Protein AF-A0A975EY21-F1 (afdb_monomer_lite)

pLDDT: mean 74.69, std 8.4, range [47.91, 85.44]

Structure (mmCIF, N/CA/C/O backbone):
data_AF-A0A975EY21-F1
#
_entry.id   AF-A0A975EY21-F1
#
loop_
_atom_site.group_PDB
_atom_site.id
_atom_site.type_symbol
_atom_site.label_atom_id
_atom_site.label_alt_id
_atom_site.label_comp_id
_atom_site.label_asym_id
_atom_site.label_entity_id
_atom_site.label_seq_id
_atom_site.pdbx_PDB_ins_code
_atom_site.Cartn_x
_atom_site.Cartn_y
_atom_site.Cartn_z
_atom_site.occupancy
_atom_site.B_iso_or_equiv
_atom_site.auth_seq_id
_atom_site.auth_comp_id
_atom_site.auth_asym_id
_atom_site.auth_atom_id
_atom_site.pdbx_PDB_model_num
ATOM 1 N N . MET A 1 1 ? 17.674 8.030 -34.889 1.00 55.22 1 MET A N 1
ATOM 2 C CA . MET A 1 1 ? 17.797 7.545 -33.493 1.00 55.22 1 MET A CA 1
ATOM 3 C C . MET A 1 1 ? 18.215 6.083 -33.528 1.00 55.22 1 MET A C 1
ATOM 5 O O . MET A 1 1 ? 17.621 5.335 -34.291 1.00 55.22 1 MET A O 1
ATOM 9 N N . ASN A 1 2 ? 19.239 5.682 -32.766 1.00 64.00 2 ASN A N 1
ATOM 10 C CA . ASN A 1 2 ? 19.702 4.288 -32.735 1.00 64.00 2 ASN A CA 1
ATOM 11 C C . ASN A 1 2 ? 18.604 3.377 -32.171 1.00 64.00 2 ASN A C 1
ATOM 13 O O . ASN A 1 2 ? 18.111 3.631 -31.072 1.00 64.00 2 ASN A O 1
ATOM 17 N N . ALA A 1 3 ? 18.257 2.302 -32.886 1.00 64.50 3 ALA A N 1
ATOM 18 C CA . ALA A 1 3 ? 17.240 1.329 -32.464 1.00 64.50 3 ALA A CA 1
ATOM 19 C C . ALA A 1 3 ? 17.493 0.778 -31.043 1.00 64.50 3 ALA A C 1
ATOM 21 O O . ALA A 1 3 ? 16.554 0.550 -30.284 1.00 64.50 3 ALA A O 1
ATOM 22 N N . TYR A 1 4 ? 18.765 0.683 -30.647 1.00 66.94 4 TYR A N 1
ATOM 23 C CA . TYR A 1 4 ? 19.220 0.267 -29.316 1.00 66.94 4 TYR A CA 1
ATOM 24 C C . TYR A 1 4 ? 18.824 1.204 -28.164 1.00 66.94 4 TYR A C 1
ATOM 26 O O . TYR A 1 4 ? 18.831 0.781 -27.014 1.00 66.94 4 TYR A O 1
ATOM 34 N N . VAL A 1 5 ? 18.486 2.464 -28.444 1.00 66.94 5 VAL A N 1
ATOM 35 C CA . VAL A 1 5 ? 18.010 3.431 -27.435 1.00 66.94 5 VAL A CA 1
ATOM 36 C C . VAL A 1 5 ? 16.482 3.480 -27.415 1.00 66.94 5 VAL A C 1
ATOM 38 O O . VAL A 1 5 ? 15.872 3.603 -26.357 1.00 66.94 5 VAL A O 1
ATOM 41 N N . VAL A 1 6 ? 15.853 3.331 -28.583 1.00 71.56 6 VAL A N 1
ATOM 42 C CA . VAL A 1 6 ? 14.393 3.417 -28.726 1.00 71.56 6 VAL A CA 1
ATOM 43 C C . VAL A 1 6 ? 13.701 2.185 -28.147 1.00 71.56 6 VAL A C 1
ATOM 45 O O . VAL A 1 6 ? 12.693 2.317 -27.459 1.00 71.56 6 VAL A O 1
ATOM 48 N N . LEU A 1 7 ? 14.251 0.990 -28.374 1.00 75.88 7 LEU A N 1
ATOM 49 C CA . LEU A 1 7 ? 13.615 -0.264 -27.971 1.00 75.88 7 LEU A CA 1
ATOM 50 C C . LEU A 1 7 ? 13.471 -0.418 -26.438 1.00 75.88 7 LEU A C 1
ATOM 52 O O . LEU A 1 7 ? 12.359 -0.699 -25.988 1.00 75.88 7 LEU A O 1
ATOM 56 N N . PRO A 1 8 ? 14.505 -0.157 -25.607 1.00 74.38 8 PRO A N 1
ATOM 57 C CA . PRO A 1 8 ? 14.365 -0.194 -24.148 1.00 74.38 8 PRO A CA 1
ATOM 58 C C . PRO A 1 8 ? 13.407 0.872 -23.617 1.00 74.38 8 PRO A C 1
ATOM 60 O O . PRO A 1 8 ? 12.633 0.594 -22.706 1.00 74.38 8 PRO A O 1
ATOM 63 N N . ALA A 1 9 ? 13.415 2.072 -24.204 1.00 71.06 9 ALA A N 1
ATOM 64 C CA . ALA A 1 9 ? 12.536 3.156 -23.782 1.00 71.06 9 ALA A CA 1
ATOM 65 C C . ALA A 1 9 ? 11.058 2.827 -24.048 1.00 71.06 9 ALA A C 1
ATOM 67 O O . ALA A 1 9 ? 10.222 3.002 -23.165 1.00 71.06 9 ALA A O 1
ATOM 68 N N . VAL A 1 10 ? 10.731 2.281 -25.227 1.00 79.06 10 VAL A N 1
ATOM 69 C CA . VAL A 1 10 ? 9.363 1.846 -25.564 1.00 79.06 10 VAL A CA 1
ATOM 70 C C . VAL A 1 10 ? 8.891 0.733 -24.626 1.00 79.06 10 VAL A C 1
ATOM 72 O O . VAL A 1 10 ? 7.771 0.796 -24.119 1.00 79.06 10 VAL A O 1
ATOM 75 N N . LEU A 1 11 ? 9.752 -0.248 -24.331 1.00 80.69 11 LEU A N 1
ATOM 76 C CA . LEU A 1 11 ? 9.456 -1.293 -23.345 1.00 80.69 11 LEU A CA 1
ATOM 77 C C . LEU A 1 11 ? 9.271 -0.716 -21.933 1.00 80.69 11 LEU A C 1
ATOM 79 O O . LEU A 1 11 ? 8.363 -1.133 -21.217 1.00 80.69 11 LEU A O 1
ATOM 83 N N . GLY A 1 12 ? 10.076 0.280 -21.556 1.00 77.00 12 GLY A N 1
ATOM 84 C CA . GLY A 1 12 ? 9.953 1.026 -20.305 1.00 77.00 12 GLY A CA 1
ATOM 85 C C . GLY A 1 12 ? 8.593 1.708 -20.160 1.00 77.00 12 GLY A C 1
ATOM 86 O O . GLY A 1 12 ? 7.897 1.514 -19.163 1.00 77.00 12 GLY A O 1
ATOM 87 N N . PHE A 1 13 ? 8.168 2.447 -21.188 1.00 78.19 13 PHE A N 1
ATOM 88 C CA . PHE A 1 13 ? 6.853 3.090 -21.222 1.00 78.19 13 PHE A CA 1
ATOM 89 C C . PHE A 1 13 ? 5.704 2.078 -21.193 1.00 78.19 13 PHE A C 1
ATOM 91 O O . PHE A 1 13 ? 4.749 2.265 -20.436 1.00 78.19 13 PHE A O 1
ATOM 98 N N . ALA A 1 14 ? 5.807 0.986 -21.956 1.00 82.38 14 ALA A N 1
ATOM 99 C CA . ALA A 1 14 ? 4.819 -0.091 -21.934 1.00 82.38 14 ALA A CA 1
ATOM 100 C C . ALA A 1 14 ? 4.716 -0.744 -20.541 1.00 82.38 14 ALA A C 1
ATOM 102 O O . ALA A 1 14 ? 3.612 -1.001 -20.057 1.00 82.38 14 ALA A O 1
ATOM 103 N N . GLY A 1 15 ? 5.850 -0.946 -19.861 1.00 79.56 15 GLY A N 1
ATOM 104 C CA . GLY A 1 15 ? 5.911 -1.438 -18.485 1.00 79.56 15 GLY A CA 1
ATOM 105 C C . GLY A 1 15 ? 5.222 -0.496 -17.497 1.00 79.56 15 GLY A C 1
ATOM 106 O O . GLY A 1 15 ? 4.346 -0.924 -16.744 1.00 79.56 15 GLY A O 1
ATOM 107 N N . CYS A 1 16 ? 5.537 0.800 -17.550 1.00 77.50 16 CYS A N 1
ATOM 108 C CA . CYS A 1 16 ? 4.880 1.815 -16.723 1.00 77.50 16 CYS A CA 1
ATOM 109 C C . CYS A 1 16 ? 3.363 1.858 -16.955 1.00 77.50 16 CYS A C 1
ATOM 111 O O . CYS A 1 16 ? 2.600 1.923 -15.991 1.00 77.50 16 CYS A O 1
ATOM 113 N N . PHE A 1 17 ? 2.912 1.768 -18.211 1.00 81.56 17 PHE A N 1
ATOM 114 C CA . PHE A 1 17 ? 1.487 1.736 -18.547 1.00 81.56 17 PHE A CA 1
ATOM 115 C C . PHE A 1 17 ? 0.795 0.482 -17.994 1.00 81.56 17 PHE A C 1
ATOM 117 O O . PHE A 1 17 ? -0.261 0.576 -17.365 1.00 81.56 17 PHE A O 1
ATOM 124 N N . SER A 1 18 ? 1.422 -0.688 -18.149 1.00 83.06 18 SER A N 1
ATOM 125 C CA . SER A 1 18 ? 0.924 -1.955 -17.603 1.00 83.06 18 SER A CA 1
ATOM 126 C C . SER A 1 18 ? 0.758 -1.901 -16.083 1.00 83.06 18 SER A C 1
ATOM 128 O O . SER A 1 18 ? -0.276 -2.320 -15.555 1.00 83.06 18 SER A O 1
ATOM 130 N N . VAL A 1 19 ? 1.723 -1.319 -15.366 1.00 81.75 19 VAL A N 1
ATOM 131 C CA . VAL A 1 19 ? 1.643 -1.102 -13.913 1.00 81.75 19 VAL A CA 1
ATOM 132 C C . VAL A 1 19 ? 0.490 -0.159 -13.568 1.00 81.75 19 VAL A C 1
ATOM 134 O O . VAL A 1 19 ? -0.315 -0.462 -12.683 1.00 81.75 19 VAL A O 1
ATOM 137 N N . MET A 1 20 ? 0.350 0.944 -14.306 1.00 78.44 20 MET A N 1
ATOM 138 C CA . MET A 1 20 ? -0.707 1.930 -14.081 1.00 78.44 20 MET A CA 1
ATOM 139 C C . MET A 1 20 ? -2.116 1.339 -14.216 1.00 78.44 20 MET A C 1
ATOM 141 O O . MET A 1 20 ? -3.022 1.772 -13.508 1.00 78.44 20 MET A O 1
ATOM 145 N N . VAL A 1 21 ? -2.298 0.339 -15.084 1.00 80.12 21 VAL A N 1
ATOM 146 C CA . VAL A 1 21 ? -3.569 -0.381 -15.274 1.00 80.12 21 VAL A CA 1
ATOM 147 C C . VAL A 1 21 ? -3.716 -1.553 -14.295 1.00 80.12 21 VAL A C 1
ATOM 149 O O . VAL A 1 21 ? -4.794 -1.783 -13.743 1.00 80.12 21 VAL A O 1
ATOM 152 N N . SER A 1 22 ? -2.641 -2.289 -14.019 1.00 82.19 22 SER A N 1
ATOM 153 C CA . SER A 1 22 ? -2.682 -3.499 -13.189 1.00 82.19 22 SER A CA 1
ATOM 154 C C . SER A 1 22 ? -2.963 -3.202 -11.718 1.00 82.19 22 SER A C 1
ATOM 156 O O . SER A 1 22 ? -3.751 -3.909 -11.083 1.00 82.19 22 SER A O 1
ATOM 158 N N . VAL A 1 23 ? -2.352 -2.154 -11.157 1.00 77.62 23 VAL A N 1
ATOM 159 C CA . VAL A 1 23 ? -2.532 -1.798 -9.742 1.00 77.62 23 VAL A CA 1
ATOM 160 C C . VAL A 1 23 ? -3.985 -1.402 -9.409 1.00 77.62 23 VAL A C 1
ATOM 162 O O . VAL A 1 23 ? -4.524 -1.997 -8.474 1.00 77.62 23 VAL A O 1
ATOM 165 N N . PRO A 1 24 ? -4.695 -0.519 -10.153 1.00 72.25 24 PRO A N 1
ATOM 166 C CA . PRO A 1 24 ? -6.099 -0.209 -9.859 1.00 72.25 24 PRO A CA 1
ATOM 167 C C . PRO A 1 24 ? -7.005 -1.429 -9.937 1.00 72.25 24 PRO A C 1
ATOM 169 O O . PRO A 1 24 ? -7.927 -1.551 -9.133 1.00 72.25 24 PRO A O 1
ATOM 172 N N . LEU A 1 25 ? -6.769 -2.320 -10.903 1.00 77.44 25 LEU A N 1
ATOM 173 C CA . LEU A 1 25 ? -7.569 -3.531 -11.065 1.00 77.44 25 LEU A CA 1
ATOM 174 C C . LEU A 1 25 ? -7.396 -4.469 -9.870 1.00 77.44 25 LEU A C 1
ATOM 176 O O . LEU A 1 25 ? -8.385 -4.965 -9.331 1.00 77.44 25 LEU A O 1
ATOM 180 N N . ARG A 1 26 ? -6.154 -4.667 -9.409 1.00 74.44 26 ARG A N 1
ATOM 181 C CA . ARG A 1 26 ? -5.867 -5.450 -8.200 1.00 74.44 26 ARG A CA 1
ATOM 182 C C . ARG A 1 26 ? -6.499 -4.798 -6.971 1.00 74.44 26 ARG A C 1
ATOM 184 O O . ARG A 1 26 ? -7.226 -5.465 -6.245 1.00 74.44 26 ARG A O 1
ATOM 191 N N . SER A 1 27 ? -6.311 -3.492 -6.782 1.00 70.38 27 SER A N 1
ATOM 192 C CA . SER A 1 27 ? -6.887 -2.744 -5.657 1.00 70.38 27 SER A CA 1
ATOM 193 C C . SER A 1 27 ? -8.416 -2.774 -5.636 1.00 70.38 27 SER A C 1
ATOM 195 O O . SER A 1 27 ? -8.992 -2.991 -4.576 1.00 70.38 27 SER A O 1
ATOM 197 N N . LYS A 1 28 ? -9.091 -2.641 -6.787 1.00 72.44 28 LYS A N 1
ATOM 198 C CA . LYS A 1 28 ? -10.557 -2.757 -6.871 1.00 72.44 28 LYS A CA 1
ATOM 199 C C . LYS A 1 28 ? -11.053 -4.121 -6.396 1.00 72.44 28 LYS A C 1
ATOM 201 O O . LYS A 1 28 ? -12.033 -4.164 -5.663 1.00 72.44 28 LYS A O 1
ATOM 206 N N . LYS A 1 29 ? -10.376 -5.217 -6.762 1.00 77.38 29 LYS A N 1
ATOM 207 C CA . LYS A 1 29 ? -10.748 -6.563 -6.290 1.00 77.38 29 LYS A CA 1
ATOM 208 C C . LYS A 1 29 ? -10.702 -6.663 -4.763 1.00 77.38 29 LYS A C 1
ATOM 210 O O . LYS A 1 29 ? -11.604 -7.252 -4.180 1.00 77.38 29 LYS A O 1
ATOM 215 N N . TYR A 1 30 ? -9.697 -6.064 -4.122 1.00 73.25 30 TYR A N 1
ATOM 216 C CA . TYR A 1 30 ? -9.609 -6.039 -2.658 1.00 73.25 30 TYR A CA 1
ATOM 217 C C . TYR A 1 30 ? -10.708 -5.185 -2.022 1.00 73.25 30 TYR A C 1
ATOM 219 O O . TYR A 1 30 ? -11.325 -5.617 -1.059 1.00 73.25 30 TYR A O 1
ATOM 227 N N . VAL A 1 31 ? -11.012 -4.016 -2.592 1.00 71.50 31 VAL A N 1
ATOM 228 C CA . VAL A 1 31 ?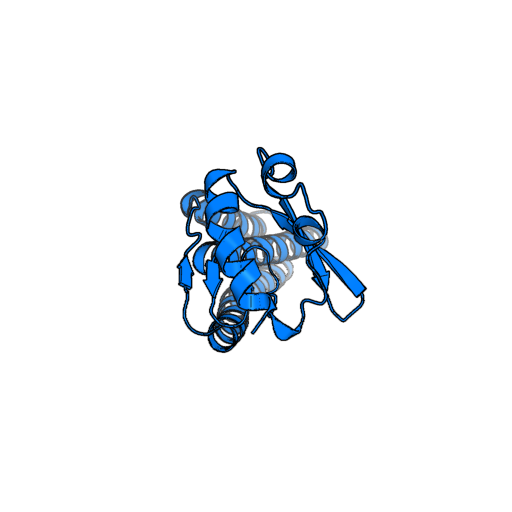 -12.070 -3.129 -2.076 1.00 71.50 31 VAL A CA 1
ATOM 229 C C . VAL A 1 31 ? -13.454 -3.768 -2.199 1.00 71.50 31 VAL A C 1
ATOM 231 O O . VAL A 1 31 ? -14.266 -3.634 -1.294 1.00 71.50 31 VAL A O 1
ATOM 234 N N . VAL A 1 32 ? -13.721 -4.502 -3.285 1.00 76.69 32 VAL A N 1
ATOM 235 C CA . VAL A 1 32 ? -14.983 -5.244 -3.446 1.00 76.69 32 VAL A CA 1
ATOM 236 C C . VAL A 1 32 ? -15.120 -6.338 -2.384 1.00 76.69 32 VAL A C 1
ATOM 238 O O . VAL A 1 32 ? -16.207 -6.517 -1.848 1.00 76.69 32 VAL A O 1
ATOM 241 N N . LYS A 1 33 ? -14.027 -7.033 -2.038 1.00 75.62 33 LYS A N 1
ATOM 242 C CA . LYS A 1 33 ? -14.025 -8.017 -0.942 1.00 75.62 33 LYS A CA 1
ATOM 243 C C . LYS A 1 33 ? -14.204 -7.370 0.437 1.00 75.62 33 LYS A C 1
ATOM 245 O O . LYS A 1 33 ? -14.830 -7.962 1.309 1.00 75.62 33 LYS A O 1
ATOM 250 N N . ALA A 1 34 ? -13.678 -6.161 0.621 1.00 74.31 34 ALA A N 1
ATOM 251 C CA . ALA A 1 34 ? -13.704 -5.453 1.896 1.00 74.31 34 ALA A CA 1
ATOM 252 C C . ALA A 1 34 ? -15.115 -5.017 2.341 1.00 74.31 34 ALA A C 1
ATOM 254 O O . ALA A 1 34 ? -15.348 -4.874 3.538 1.00 74.31 34 ALA A O 1
ATOM 255 N N . GLY A 1 35 ? -16.058 -4.835 1.411 1.00 80.06 35 GLY A N 1
ATOM 256 C CA . GLY A 1 35 ? -17.417 -4.377 1.725 1.00 80.06 35 GLY A CA 1
ATOM 257 C C . GLY A 1 35 ? -17.522 -2.851 1.815 1.00 80.06 35 GLY A C 1
ATOM 258 O O . GLY A 1 35 ? -16.751 -2.127 1.171 1.00 80.06 35 GLY A O 1
ATOM 259 N N . LYS A 1 36 ? -18.496 -2.324 2.571 1.00 80.94 36 LYS A N 1
ATOM 260 C CA . LYS A 1 36 ? -18.639 -0.866 2.727 1.00 80.94 36 LYS A CA 1
ATOM 261 C C . LYS A 1 36 ? -17.549 -0.309 3.641 1.00 80.94 36 LYS A C 1
ATOM 263 O O . LYS A 1 36 ? -17.100 -0.952 4.585 1.00 80.94 36 LYS A O 1
ATOM 268 N N . CYS A 1 37 ? -17.110 0.910 3.340 1.00 81.56 37 CYS A N 1
ATOM 269 C CA . CYS A 1 37 ? -16.153 1.622 4.181 1.00 81.56 37 CYS A CA 1
ATOM 270 C C . CYS A 1 37 ? -16.894 2.210 5.384 1.00 81.56 37 CYS A C 1
ATOM 272 O O . CYS A 1 37 ? -17.765 3.061 5.207 1.00 81.56 37 CYS A O 1
ATOM 274 N N . VAL A 1 38 ? -16.540 1.744 6.580 1.00 82.50 38 VAL A N 1
ATOM 275 C CA . VAL A 1 38 ? -17.131 2.184 7.851 1.00 82.50 38 VAL A CA 1
ATOM 276 C C . VAL A 1 38 ? -16.414 3.432 8.357 1.00 82.50 38 VAL A C 1
ATOM 278 O O . VAL A 1 38 ? -17.052 4.378 8.810 1.00 82.50 38 VAL A O 1
ATOM 281 N N . LEU A 1 39 ? -15.085 3.469 8.215 1.00 80.38 39 L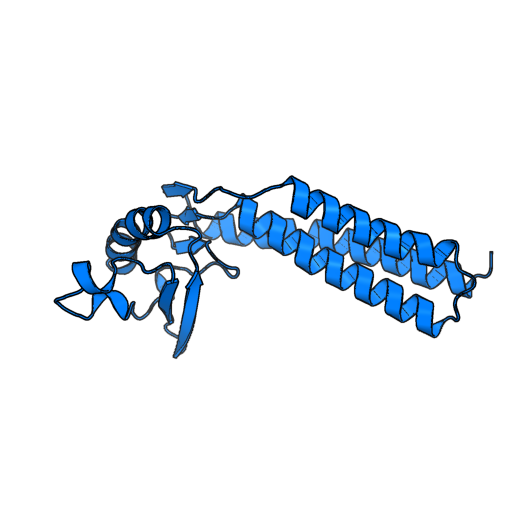EU A N 1
ATOM 282 C CA . LEU A 1 39 ? -14.270 4.609 8.620 1.00 80.38 39 LEU A CA 1
ATOM 283 C C . LEU A 1 39 ? -13.193 4.910 7.567 1.00 80.38 39 LEU A C 1
ATOM 285 O O . LEU A 1 39 ? -12.196 4.187 7.487 1.00 80.38 39 LEU A O 1
ATOM 289 N N . PRO A 1 40 ? -13.346 5.972 6.756 1.00 79.38 40 PRO A N 1
ATOM 290 C CA . PRO A 1 40 ? -12.311 6.380 5.819 1.00 79.38 40 PRO A CA 1
ATOM 291 C C . PRO A 1 40 ? -11.170 7.081 6.563 1.00 79.38 40 PRO A C 1
ATOM 293 O O . PRO A 1 40 ? -11.337 8.164 7.118 1.00 79.38 40 PRO A O 1
ATOM 296 N N . LEU A 1 41 ? -9.972 6.509 6.493 1.00 75.12 41 LEU A N 1
ATOM 297 C CA . LEU A 1 41 ? -8.740 7.038 7.091 1.00 75.12 41 LEU A CA 1
ATOM 298 C C . LEU A 1 41 ? -7.995 7.923 6.079 1.00 75.12 41 LEU A C 1
ATOM 300 O O . LEU A 1 41 ? -6.775 7.887 5.935 1.00 75.12 41 LEU A O 1
ATOM 304 N N . ARG A 1 42 ? -8.758 8.690 5.290 1.00 63.75 42 ARG A N 1
ATOM 305 C CA . ARG A 1 42 ? -8.230 9.470 4.169 1.00 63.75 42 ARG A CA 1
ATOM 306 C C . ARG A 1 42 ? -7.473 10.688 4.673 1.00 63.75 42 ARG A C 1
ATOM 308 O O . ARG A 1 42 ? -8.052 11.760 4.832 1.00 63.75 42 ARG A O 1
ATOM 315 N N . ARG A 1 43 ? -6.158 10.563 4.790 1.00 61.00 43 ARG A N 1
ATOM 316 C CA . ARG A 1 43 ? -5.251 11.708 4.734 1.00 61.00 43 ARG A CA 1
ATOM 317 C C . ARG A 1 43 ? -4.021 11.362 3.916 1.00 61.00 43 ARG A C 1
ATOM 319 O O . ARG A 1 43 ? -3.534 10.239 3.898 1.00 61.00 43 ARG A O 1
ATOM 326 N N . GLY A 1 44 ? -3.592 12.331 3.120 1.00 55.91 44 GLY A N 1
ATOM 327 C CA . GLY A 1 44 ? -2.439 12.160 2.261 1.00 55.91 44 GLY A CA 1
ATOM 328 C C . GLY A 1 44 ? -2.300 13.289 1.259 1.00 55.91 44 GLY A C 1
ATOM 329 O O . GLY A 1 44 ? -3.223 13.601 0.508 1.00 55.91 44 GLY A O 1
ATOM 330 N N . ASN A 1 45 ? -1.096 13.848 1.202 1.00 58.69 45 ASN A N 1
ATOM 331 C CA . ASN A 1 45 ? -0.691 14.792 0.171 1.00 58.69 45 ASN A CA 1
ATOM 332 C C . ASN A 1 45 ? -0.655 14.069 -1.181 1.00 58.69 45 ASN A C 1
ATOM 334 O O . ASN A 1 45 ? 0.368 13.503 -1.573 1.00 58.69 45 ASN A O 1
ATOM 338 N N . ALA A 1 46 ? -1.776 14.090 -1.908 1.00 63.00 46 ALA A N 1
ATOM 339 C CA . ALA A 1 46 ? -1.858 13.596 -3.283 1.00 63.00 46 ALA A CA 1
ATOM 340 C C . ALA A 1 46 ? -0.813 14.271 -4.190 1.00 63.00 46 ALA A C 1
ATOM 342 O O . ALA A 1 46 ? -0.369 13.682 -5.170 1.00 63.00 46 ALA A O 1
ATOM 343 N N . LEU A 1 47 ? -0.377 15.480 -3.823 1.00 67.00 47 LEU A N 1
ATOM 344 C CA . LEU A 1 47 ? 0.697 16.219 -4.479 1.00 67.00 47 LEU A CA 1
ATOM 345 C C . LEU A 1 47 ? 2.031 15.463 -4.458 1.00 67.00 47 LEU A C 1
ATOM 347 O O . LEU A 1 47 ? 2.626 15.292 -5.513 1.00 67.00 47 LEU A O 1
ATOM 351 N N . ALA A 1 48 ? 2.465 14.926 -3.313 1.00 67.50 48 ALA A N 1
ATOM 352 C CA . ALA A 1 48 ? 3.741 14.205 -3.219 1.00 67.50 48 ALA A CA 1
ATOM 353 C C . ALA A 1 48 ? 3.763 12.943 -4.101 1.00 67.50 48 ALA A C 1
ATOM 355 O O . ALA A 1 48 ? 4.772 12.597 -4.715 1.00 67.50 48 ALA A O 1
ATOM 356 N N . ALA A 1 49 ? 2.615 12.275 -4.209 1.00 66.56 49 ALA A N 1
ATOM 357 C CA . ALA A 1 49 ? 2.463 11.100 -5.052 1.00 66.56 49 ALA A CA 1
ATOM 358 C C . ALA A 1 49 ? 2.367 11.448 -6.555 1.00 66.56 49 ALA A C 1
ATOM 360 O O . ALA A 1 49 ? 2.867 10.715 -7.401 1.00 66.56 49 ALA A O 1
ATOM 361 N N . LYS A 1 50 ? 1.783 12.603 -6.900 1.00 72.62 50 LYS A N 1
ATOM 362 C CA . LYS A 1 50 ? 1.822 13.142 -8.269 1.00 72.62 50 LYS A CA 1
ATOM 363 C C . LYS A 1 50 ? 3.235 13.580 -8.674 1.00 72.62 50 LYS A C 1
ATOM 365 O O . LYS A 1 50 ? 3.641 13.305 -9.798 1.00 72.62 50 LYS A O 1
ATOM 370 N N . LEU A 1 51 ? 3.988 14.215 -7.770 1.00 76.50 51 LEU A N 1
ATOM 371 C CA . LEU A 1 51 ? 5.375 14.628 -8.017 1.00 76.50 51 LEU A CA 1
ATOM 372 C C . LEU A 1 51 ? 6.302 13.428 -8.235 1.00 76.50 51 LEU A C 1
ATOM 374 O O . LEU A 1 51 ? 7.079 13.439 -9.182 1.00 76.50 51 LEU A O 1
ATOM 378 N N . SER A 1 52 ? 6.192 12.384 -7.410 1.00 73.81 52 SER A N 1
ATOM 379 C CA . SER A 1 52 ? 6.976 11.149 -7.589 1.00 73.81 52 SER A CA 1
ATOM 380 C C . SER A 1 52 ? 6.644 10.425 -8.896 1.00 73.81 52 SER A C 1
ATOM 382 O O . SER A 1 52 ? 7.533 9.908 -9.562 1.00 73.81 52 SER A O 1
ATOM 384 N N . PHE A 1 53 ? 5.382 10.444 -9.330 1.00 74.06 53 PHE A N 1
ATOM 385 C CA . PHE A 1 53 ? 5.029 9.911 -10.644 1.00 74.06 53 PHE A CA 1
ATOM 386 C C . PHE A 1 53 ? 5.668 10.727 -11.780 1.00 74.06 53 PHE A C 1
ATOM 388 O O . PHE A 1 53 ? 6.217 10.158 -12.723 1.00 74.06 53 PHE A O 1
ATOM 395 N N . LEU A 1 54 ? 5.648 12.060 -11.670 1.00 80.44 54 LEU A N 1
ATOM 396 C CA . LEU A 1 54 ? 6.262 12.952 -12.654 1.00 80.44 54 LEU A CA 1
ATOM 397 C C . LEU A 1 54 ? 7.781 12.737 -12.752 1.00 80.44 54 LEU A C 1
ATOM 399 O O . LEU A 1 54 ? 8.314 12.696 -13.860 1.00 80.44 54 LEU A O 1
ATOM 403 N N . THR A 1 55 ? 8.474 12.540 -11.625 1.00 77.44 55 THR A N 1
ATOM 404 C CA . THR A 1 55 ? 9.917 12.254 -11.629 1.00 77.44 55 THR A CA 1
ATOM 405 C C . THR A 1 55 ? 10.235 10.898 -12.259 1.00 77.44 55 THR A C 1
ATOM 407 O O . THR A 1 55 ? 11.202 10.808 -13.012 1.00 77.44 55 THR A O 1
ATOM 410 N N . CYS A 1 56 ? 9.411 9.864 -12.043 1.00 75.62 56 CYS A N 1
ATOM 411 C CA . CYS A 1 56 ? 9.571 8.571 -12.719 1.00 75.62 56 CYS A CA 1
ATOM 412 C C . CYS A 1 56 ? 9.434 8.689 -14.248 1.00 75.62 56 CYS A C 1
ATOM 414 O O . CYS A 1 56 ? 10.237 8.116 -14.981 1.00 75.62 56 CYS A O 1
ATOM 416 N N . VAL A 1 57 ? 8.458 9.459 -14.743 1.00 74.06 57 VAL A N 1
ATOM 417 C CA . VAL A 1 57 ? 8.265 9.682 -16.190 1.00 74.06 57 VAL A CA 1
ATOM 418 C C . VAL A 1 57 ? 9.403 10.516 -16.789 1.00 74.06 57 VAL A C 1
ATOM 420 O O . VAL A 1 57 ? 9.884 10.215 -17.885 1.00 74.06 57 VAL A O 1
ATOM 423 N N . LEU A 1 58 ? 9.879 11.532 -16.065 1.00 79.50 58 LEU A N 1
ATOM 424 C CA . LEU A 1 58 ? 11.045 12.326 -16.463 1.00 79.50 58 LEU A CA 1
ATOM 425 C C . LEU A 1 58 ? 12.318 11.477 -16.557 1.00 79.50 58 LEU A C 1
ATOM 427 O O . LEU A 1 58 ? 13.061 11.631 -17.521 1.00 79.50 58 LEU A O 1
ATOM 431 N N . LEU A 1 59 ? 12.548 10.552 -15.619 1.00 76.69 59 LEU A N 1
ATOM 432 C CA . LEU A 1 59 ? 13.693 9.632 -15.641 1.00 76.69 59 LEU A CA 1
ATOM 433 C C . LEU A 1 59 ? 13.721 8.761 -16.904 1.00 76.69 59 LEU A C 1
ATOM 435 O O . LEU A 1 59 ? 14.756 8.670 -17.559 1.00 76.69 59 LEU A O 1
ATOM 439 N N . VAL A 1 60 ? 12.578 8.185 -17.288 1.00 73.19 60 VAL A N 1
ATOM 440 C CA . VAL A 1 60 ? 12.459 7.397 -18.531 1.00 73.19 60 VAL A CA 1
ATOM 441 C C . VAL A 1 60 ? 12.631 8.289 -19.768 1.00 73.19 60 VAL A C 1
ATOM 443 O O . VAL A 1 60 ? 13.211 7.872 -20.769 1.00 73.19 60 VAL A O 1
ATOM 446 N N . SER A 1 61 ? 12.183 9.544 -19.697 1.00 71.88 61 SER A N 1
ATOM 447 C CA . SER A 1 61 ? 12.331 10.511 -20.794 1.00 71.88 61 SER A CA 1
ATOM 448 C C . SER A 1 61 ? 13.783 10.982 -20.963 1.00 71.88 61 SER A C 1
ATOM 450 O O . SER A 1 61 ? 14.247 11.172 -22.084 1.00 71.88 61 SER A O 1
ATOM 452 N N . LEU A 1 62 ? 14.540 11.107 -19.870 1.00 72.81 62 LEU A N 1
ATOM 453 C CA . LEU A 1 62 ? 15.978 11.397 -19.881 1.00 72.81 62 LEU A CA 1
ATOM 454 C C . LEU A 1 62 ? 16.787 10.287 -20.569 1.00 72.81 62 LEU A C 1
ATOM 456 O O . LEU A 1 62 ? 17.770 10.592 -21.245 1.00 72.81 62 LEU A O 1
ATOM 460 N N . SER A 1 63 ? 16.345 9.027 -20.493 1.00 69.62 63 SER A N 1
ATOM 461 C CA . SER A 1 63 ? 16.959 7.915 -21.237 1.00 69.62 63 SER A CA 1
ATOM 462 C C . SER A 1 63 ? 16.862 8.064 -22.760 1.00 69.62 63 SER A C 1
ATOM 464 O O . SER A 1 63 ? 17.697 7.515 -23.474 1.00 69.62 63 SER A O 1
ATOM 466 N N . LEU A 1 64 ? 15.881 8.818 -23.276 1.00 65.19 64 LEU A N 1
ATOM 467 C CA . LEU A 1 64 ? 15.751 9.103 -24.713 1.00 65.19 64 LEU A CA 1
ATOM 468 C C . LEU A 1 64 ? 16.704 10.211 -25.191 1.00 65.19 64 LEU A C 1
ATOM 470 O O . LEU A 1 64 ? 17.093 10.222 -26.358 1.00 65.19 64 LEU A O 1
ATOM 474 N N . LEU A 1 65 ? 17.062 11.143 -24.302 1.00 65.62 65 LEU A N 1
ATOM 475 C CA . LEU A 1 65 ? 17.919 12.299 -24.595 1.00 65.62 65 LEU A CA 1
ATOM 476 C C . LEU A 1 65 ? 19.404 11.995 -24.352 1.00 65.62 65 LEU A C 1
ATOM 478 O O . LEU A 1 65 ? 20.273 12.524 -25.047 1.00 65.62 65 LEU A O 1
ATOM 482 N N . GLY A 1 66 ? 19.706 11.134 -23.379 1.00 60.59 66 GLY A N 1
ATOM 483 C CA . GLY A 1 66 ? 21.067 10.723 -23.061 1.00 60.59 66 GLY A CA 1
ATOM 484 C C . GLY A 1 66 ? 21.621 9.712 -24.067 1.00 60.59 66 GLY A C 1
ATOM 485 O O . GLY A 1 66 ? 21.009 8.678 -24.328 1.00 60.59 66 GLY A O 1
ATOM 486 N N . ARG A 1 67 ? 22.840 9.942 -24.578 1.00 65.38 67 ARG A N 1
ATOM 487 C CA . ARG A 1 67 ? 23.645 8.905 -25.260 1.00 65.38 67 ARG A CA 1
ATOM 488 C C . ARG A 1 67 ? 24.206 7.910 -24.235 1.00 65.38 67 ARG A C 1
ATOM 490 O O . ARG A 1 67 ? 25.414 7.794 -24.061 1.00 65.38 67 ARG A O 1
ATOM 497 N N . LEU A 1 68 ? 23.319 7.246 -23.506 1.00 66.25 68 LEU A N 1
ATOM 498 C CA . LEU A 1 68 ? 23.671 6.254 -22.498 1.00 66.25 68 LEU A CA 1
ATOM 499 C C . LEU A 1 68 ? 23.941 4.902 -23.168 1.00 66.25 68 LEU A C 1
ATOM 501 O O . LEU A 1 68 ? 23.290 4.532 -24.148 1.00 66.25 68 LEU A O 1
ATOM 505 N N . SER A 1 69 ? 24.899 4.151 -22.623 1.00 76.06 69 SER A N 1
ATOM 506 C CA . SER A 1 69 ? 25.154 2.768 -23.032 1.00 76.06 69 SER A CA 1
ATOM 507 C C . SER A 1 69 ? 23.903 1.907 -22.835 1.00 76.06 69 SER A C 1
ATOM 509 O O . SER A 1 69 ? 23.137 2.121 -21.895 1.00 76.06 69 SER A O 1
ATOM 511 N N . PHE A 1 70 ? 23.720 0.891 -23.683 1.00 73.69 70 PHE A N 1
ATOM 512 C CA . PHE A 1 70 ? 22.539 0.014 -23.674 1.00 73.69 70 PHE A CA 1
ATOM 513 C C . PHE A 1 70 ? 22.198 -0.538 -22.278 1.00 73.69 70 PHE A C 1
ATOM 515 O O . PHE A 1 70 ? 21.055 -0.445 -21.838 1.00 73.69 70 PHE A O 1
ATOM 522 N N . LEU A 1 71 ? 23.203 -1.029 -21.543 1.00 77.44 71 LEU A N 1
ATOM 523 C CA . LEU A 1 71 ? 23.025 -1.558 -20.186 1.00 77.44 71 LEU A CA 1
ATOM 524 C C . LEU A 1 71 ? 22.502 -0.505 -19.202 1.00 77.44 71 LEU A C 1
ATOM 526 O O . LEU A 1 71 ? 21.622 -0.796 -18.396 1.00 77.44 71 LEU A O 1
ATOM 530 N N . ILE A 1 72 ? 23.004 0.727 -19.294 1.00 79.31 72 ILE A N 1
ATOM 531 C CA . ILE A 1 72 ? 22.589 1.820 -18.412 1.00 79.31 72 ILE A CA 1
ATOM 532 C C . ILE A 1 72 ? 21.138 2.206 -18.717 1.00 79.31 72 ILE A C 1
ATOM 534 O O . ILE A 1 72 ? 20.347 2.374 -17.794 1.00 79.31 72 ILE A O 1
ATOM 538 N N . ASN A 1 73 ? 20.750 2.247 -19.995 1.00 77.94 73 ASN A N 1
ATOM 539 C CA . ASN A 1 73 ? 19.358 2.484 -20.383 1.00 77.94 73 ASN A CA 1
ATOM 540 C C . ASN A 1 73 ? 18.404 1.415 -19.838 1.00 77.94 73 ASN A C 1
ATOM 542 O O . ASN A 1 73 ? 17.339 1.762 -19.329 1.00 77.94 73 ASN A O 1
ATOM 546 N N . CYS A 1 74 ? 18.789 0.137 -19.873 1.00 77.88 74 CYS A N 1
ATOM 547 C CA . CYS A 1 74 ? 17.987 -0.937 -19.286 1.00 77.88 74 CYS A CA 1
ATOM 548 C C . CYS A 1 74 ? 17.807 -0.763 -17.771 1.00 77.88 74 CYS A C 1
ATOM 550 O O . CYS A 1 74 ? 16.691 -0.899 -17.270 1.00 77.88 74 CYS A O 1
ATOM 552 N N . ILE A 1 75 ? 18.876 -0.412 -17.048 1.00 84.69 75 ILE A N 1
ATOM 553 C CA . ILE A 1 75 ? 18.819 -0.183 -15.596 1.00 84.69 75 ILE A CA 1
ATOM 554 C C . ILE A 1 75 ? 17.911 1.008 -15.270 1.00 84.69 75 ILE A C 1
ATOM 556 O O . ILE A 1 75 ? 17.065 0.902 -14.385 1.00 84.69 75 ILE A O 1
ATOM 560 N N . VAL A 1 76 ? 18.036 2.123 -15.997 1.00 83.31 76 VAL A N 1
ATOM 561 C CA . VAL A 1 76 ? 17.200 3.319 -15.779 1.00 83.31 76 VAL A CA 1
ATOM 562 C C . VAL A 1 76 ? 15.726 3.039 -16.092 1.00 83.31 76 VAL A C 1
ATOM 564 O O . VAL A 1 76 ? 14.843 3.469 -15.351 1.00 83.31 76 VAL A O 1
ATOM 567 N N . CYS A 1 77 ? 15.434 2.262 -17.138 1.00 79.62 77 CYS A N 1
ATOM 568 C CA . CYS A 1 77 ? 14.060 1.853 -17.435 1.00 79.62 77 CYS A CA 1
ATOM 569 C C . CYS A 1 77 ? 13.490 0.949 -16.331 1.00 79.62 77 CYS A C 1
ATOM 571 O O . CYS A 1 77 ? 12.362 1.161 -15.887 1.00 79.62 77 CYS A O 1
ATOM 573 N N . ALA A 1 78 ? 14.266 -0.024 -15.844 1.00 82.75 78 ALA A N 1
ATOM 574 C CA . ALA A 1 78 ? 13.837 -0.923 -14.774 1.00 82.75 78 ALA A CA 1
ATOM 575 C C . ALA A 1 78 ? 13.563 -0.174 -13.459 1.00 82.75 78 ALA A C 1
ATOM 577 O O . ALA A 1 78 ? 12.534 -0.401 -12.821 1.00 82.75 78 ALA A O 1
ATOM 578 N N . THR A 1 79 ? 14.436 0.761 -13.070 1.00 85.44 79 THR A N 1
ATOM 579 C CA . THR A 1 79 ? 14.227 1.584 -11.867 1.00 85.44 79 THR A CA 1
ATOM 580 C C . THR A 1 79 ? 13.030 2.520 -12.017 1.00 85.44 79 THR A C 1
ATOM 582 O O . THR A 1 79 ? 12.263 2.674 -11.066 1.00 85.44 79 THR A O 1
ATOM 585 N N . GLY A 1 80 ? 12.803 3.076 -13.211 1.00 82.56 80 GLY A N 1
ATOM 586 C CA . GLY A 1 80 ? 11.603 3.851 -13.530 1.00 82.56 80 GLY A CA 1
ATOM 587 C C . GLY A 1 80 ? 10.310 3.046 -13.356 1.00 82.56 80 GLY A C 1
ATOM 588 O O . GLY A 1 80 ? 9.370 3.531 -12.723 1.00 82.56 80 GLY A O 1
ATOM 589 N N . ILE A 1 81 ? 10.277 1.799 -13.844 1.00 83.38 81 ILE A N 1
ATOM 590 C CA . ILE A 1 81 ? 9.123 0.895 -13.689 1.00 83.38 81 ILE A CA 1
ATOM 591 C C . ILE A 1 81 ? 8.873 0.575 -12.208 1.00 83.38 81 ILE A C 1
ATOM 593 O O . ILE A 1 81 ? 7.737 0.685 -11.747 1.00 83.38 81 ILE A O 1
ATOM 597 N N . LEU A 1 82 ? 9.917 0.231 -11.446 1.00 84.50 82 LEU A N 1
ATOM 598 C CA . LEU A 1 82 ? 9.792 -0.065 -10.012 1.00 84.50 82 LEU A CA 1
ATOM 599 C C . LEU A 1 82 ? 9.312 1.155 -9.214 1.00 84.50 82 LEU A C 1
ATOM 601 O O . LEU A 1 82 ? 8.419 1.040 -8.373 1.00 84.50 82 LEU A O 1
ATOM 605 N N . GLY A 1 83 ? 9.854 2.340 -9.505 1.00 84.31 83 GLY A N 1
ATOM 606 C CA . GLY A 1 83 ? 9.398 3.590 -8.897 1.00 84.31 83 GLY A CA 1
ATOM 607 C C . GLY A 1 83 ? 7.927 3.877 -9.208 1.00 84.31 83 GLY A C 1
ATOM 608 O O . GLY A 1 83 ? 7.159 4.245 -8.313 1.00 84.31 83 GLY A O 1
ATOM 609 N N . CYS A 1 84 ? 7.511 3.639 -10.454 1.00 82.56 84 CYS A N 1
ATOM 610 C CA . CYS A 1 84 ? 6.120 3.757 -10.883 1.00 82.56 84 CYS A CA 1
ATOM 611 C C . CYS A 1 84 ? 5.204 2.791 -10.112 1.00 82.56 84 CYS A C 1
ATOM 613 O O . CYS A 1 84 ? 4.150 3.205 -9.629 1.00 82.56 84 CYS A O 1
ATOM 615 N N . GLU A 1 85 ? 5.620 1.537 -9.911 1.00 84.38 85 GLU A N 1
ATOM 616 C CA . GLU A 1 85 ? 4.863 0.543 -9.139 1.00 84.38 85 GLU A CA 1
ATOM 617 C C . GLU A 1 85 ? 4.684 0.951 -7.676 1.00 84.38 85 GLU A C 1
ATOM 619 O O . GLU A 1 85 ? 3.559 0.941 -7.166 1.00 84.38 85 GLU A O 1
ATOM 624 N N . ILE A 1 86 ? 5.765 1.360 -7.009 1.00 82.62 86 ILE A N 1
ATOM 625 C CA . ILE A 1 86 ? 5.724 1.807 -5.610 1.00 82.62 86 ILE A CA 1
ATOM 626 C C . ILE A 1 86 ? 4.802 3.024 -5.471 1.00 82.62 86 ILE A C 1
ATOM 628 O O . ILE A 1 86 ? 3.973 3.085 -4.558 1.00 82.62 86 ILE A O 1
ATOM 632 N N . THR A 1 87 ? 4.898 3.973 -6.403 1.00 82.75 87 THR A N 1
ATOM 633 C CA . THR A 1 87 ? 4.108 5.209 -6.391 1.00 82.75 87 THR A CA 1
ATOM 634 C C . THR A 1 87 ? 2.632 4.933 -6.660 1.00 82.75 87 THR A C 1
ATOM 636 O O . THR A 1 87 ? 1.770 5.413 -5.920 1.00 82.75 87 THR A O 1
ATOM 639 N N . ALA A 1 88 ? 2.324 4.109 -7.666 1.00 80.75 88 ALA A N 1
ATOM 640 C CA . ALA A 1 88 ? 0.968 3.664 -7.954 1.00 80.75 88 ALA A CA 1
ATOM 641 C C . ALA A 1 88 ? 0.378 2.956 -6.730 1.00 80.75 88 ALA A C 1
ATOM 643 O O . ALA A 1 88 ? -0.692 3.332 -6.253 1.00 80.75 88 ALA A O 1
ATOM 644 N N . ARG A 1 89 ? 1.102 2.000 -6.143 1.00 78.00 89 ARG A N 1
ATOM 645 C CA . ARG A 1 89 ? 0.663 1.291 -4.937 1.00 78.00 89 ARG A CA 1
ATOM 646 C C . ARG A 1 89 ? 0.417 2.249 -3.769 1.00 78.00 89 ARG A C 1
ATOM 648 O O . ARG A 1 89 ? -0.624 2.142 -3.129 1.00 78.00 89 ARG A O 1
ATOM 655 N N . SER A 1 90 ? 1.300 3.220 -3.536 1.00 77.50 90 SER A N 1
ATOM 656 C CA . SER A 1 90 ? 1.128 4.248 -2.498 1.00 77.50 90 SER A CA 1
ATOM 657 C C . SER A 1 90 ? -0.119 5.114 -2.728 1.00 77.50 90 SER A C 1
ATOM 659 O O . SER A 1 90 ? -0.889 5.351 -1.796 1.00 77.50 90 SER A O 1
ATOM 661 N N . LEU A 1 91 ? -0.386 5.527 -3.974 1.00 77.44 91 LEU A N 1
ATOM 662 C CA . LEU A 1 91 ? -1.604 6.258 -4.346 1.00 77.44 91 LEU A CA 1
ATOM 663 C C . LEU A 1 91 ? -2.870 5.464 -4.024 1.00 77.44 91 LEU A C 1
ATOM 665 O O . LEU A 1 91 ? -3.821 6.013 -3.464 1.00 77.44 91 LEU A O 1
ATOM 669 N N . PHE A 1 92 ? -2.889 4.175 -4.369 1.00 75.44 92 PHE A N 1
ATOM 670 C CA . PHE A 1 92 ? -4.042 3.320 -4.107 1.00 75.44 92 PHE A CA 1
ATOM 671 C C . PHE A 1 92 ? -4.230 3.034 -2.621 1.00 75.44 92 PHE A C 1
ATOM 673 O O . PHE A 1 92 ? -5.366 3.108 -2.154 1.00 75.44 92 PHE A O 1
ATOM 680 N N . ILE A 1 93 ? -3.144 2.788 -1.877 1.00 74.62 93 ILE A N 1
ATOM 681 C CA . ILE A 1 93 ? -3.184 2.665 -0.413 1.00 74.62 93 ILE A CA 1
ATOM 682 C C . ILE A 1 93 ? -3.839 3.904 0.186 1.00 74.62 93 ILE A C 1
ATOM 684 O O . ILE A 1 93 ? -4.846 3.781 0.867 1.00 74.62 93 ILE A O 1
ATOM 688 N N . LYS A 1 94 ? -3.361 5.104 -0.159 1.00 75.12 94 LYS A N 1
ATOM 689 C CA . LYS A 1 94 ? -3.918 6.364 0.357 1.00 75.12 94 LYS A CA 1
ATOM 690 C C . LYS A 1 94 ? -5.381 6.583 -0.028 1.00 75.12 94 LYS A C 1
ATOM 692 O O . LYS A 1 94 ? -6.156 7.107 0.766 1.00 75.12 94 LYS A O 1
ATOM 697 N N . LYS A 1 95 ? -5.783 6.193 -1.241 1.00 74.94 95 LYS A N 1
ATOM 698 C CA . LYS A 1 95 ? -7.161 6.383 -1.726 1.00 74.94 95 LYS A CA 1
ATOM 699 C C . LYS A 1 95 ? -8.178 5.519 -0.976 1.00 74.94 95 LYS A C 1
ATOM 701 O O . LYS A 1 95 ? -9.306 5.971 -0.746 1.00 74.94 95 LYS A O 1
ATOM 706 N N . PHE A 1 96 ? -7.784 4.291 -0.653 1.00 75.25 96 PHE A N 1
ATOM 707 C CA . PHE A 1 96 ? -8.629 3.283 -0.018 1.00 75.25 96 PHE A CA 1
ATOM 708 C C . PHE A 1 96 ? -8.288 3.062 1.461 1.00 75.25 96 PHE A C 1
ATOM 710 O O . PHE A 1 96 ? -8.832 2.147 2.064 1.00 75.25 96 PHE A O 1
ATOM 717 N N . LYS A 1 97 ? -7.415 3.891 2.052 1.00 79.69 97 LYS A N 1
ATOM 718 C CA . LYS A 1 97 ? -7.044 3.793 3.466 1.00 79.69 97 LYS A CA 1
ATOM 719 C C . LYS A 1 97 ? -8.304 3.921 4.325 1.00 79.69 97 LYS A C 1
ATOM 721 O O . LYS A 1 97 ? -9.001 4.936 4.245 1.00 79.69 97 LYS A O 1
ATOM 726 N N . GLY A 1 98 ? -8.620 2.903 5.114 1.00 83.06 98 GLY A N 1
ATOM 727 C CA . GLY A 1 98 ? -9.856 2.863 5.885 1.00 83.06 98 GLY A CA 1
ATOM 728 C C . GLY A 1 98 ? -10.124 1.532 6.574 1.00 83.06 98 GLY A C 1
ATOM 729 O O . GLY A 1 98 ? -9.506 0.509 6.276 1.00 83.06 98 GLY A O 1
ATOM 730 N N . VAL A 1 99 ? -11.086 1.569 7.489 1.00 82.81 99 VAL A N 1
ATOM 731 C CA . VAL A 1 99 ? -11.718 0.390 8.081 1.00 82.81 99 VAL A CA 1
ATOM 732 C C . VAL A 1 99 ? -12.974 0.071 7.279 1.00 82.81 99 VAL A C 1
ATOM 734 O O . VAL A 1 99 ? -13.765 0.966 6.955 1.00 82.81 99 VAL A O 1
ATOM 737 N N . TYR A 1 100 ? -13.139 -1.197 6.934 1.00 85.31 100 TYR A N 1
ATOM 738 C CA . TYR A 1 100 ? -14.245 -1.719 6.147 1.00 85.31 100 TYR A CA 1
ATOM 739 C C . TYR A 1 100 ? -15.006 -2.775 6.949 1.00 85.31 100 TYR A C 1
ATOM 741 O O . TYR A 1 100 ? -14.530 -3.242 7.977 1.00 85.31 100 TYR A O 1
ATOM 749 N N . GLU A 1 101 ? -16.193 -3.153 6.483 1.00 82.12 101 GLU A N 1
ATOM 750 C CA . GLU A 1 101 ? -17.034 -4.145 7.167 1.00 82.12 101 GLU A CA 1
ATOM 751 C C . GLU A 1 101 ? -16.340 -5.504 7.338 1.00 82.12 101 GLU A C 1
ATOM 753 O O . GLU A 1 101 ? -16.442 -6.099 8.405 1.00 82.12 101 GLU A O 1
ATOM 758 N N . ASN A 1 102 ? -15.606 -5.966 6.320 1.00 82.75 102 ASN A N 1
ATOM 759 C CA . ASN A 1 102 ? -15.006 -7.307 6.300 1.00 82.75 102 ASN A CA 1
ATOM 760 C C . ASN A 1 102 ? -13.492 -7.303 6.571 1.00 82.75 102 ASN A C 1
ATOM 762 O O . ASN A 1 102 ? -12.812 -8.318 6.381 1.00 82.75 102 ASN A O 1
ATOM 766 N N . GLY A 1 103 ? -12.923 -6.152 6.935 1.00 83.06 103 GLY A N 1
ATOM 767 C CA . GLY A 1 103 ? -11.500 -6.052 7.221 1.00 83.06 103 GLY A CA 1
ATOM 768 C C . GLY A 1 103 ? -10.949 -4.636 7.204 1.00 83.06 103 GLY A C 1
ATOM 769 O O . GLY A 1 103 ? -11.660 -3.633 7.203 1.00 83.06 103 GLY A O 1
ATOM 770 N N . ILE A 1 104 ? -9.628 -4.552 7.166 1.00 82.12 104 ILE A N 1
ATOM 771 C CA . ILE A 1 104 ? -8.882 -3.318 7.365 1.00 82.12 104 ILE A CA 1
ATOM 772 C C . ILE A 1 104 ? -7.966 -3.087 6.171 1.00 82.12 104 ILE A C 1
ATOM 774 O O . ILE A 1 104 ? -7.256 -3.983 5.707 1.00 82.12 104 ILE A O 1
ATOM 778 N N . PHE A 1 105 ? -7.938 -1.846 5.697 1.00 81.31 105 PHE A N 1
ATOM 779 C CA . PHE A 1 105 ? -7.032 -1.404 4.648 1.00 81.31 105 PHE A CA 1
ATOM 780 C C . PHE A 1 105 ? -6.240 -0.196 5.142 1.00 81.31 105 PHE A C 1
ATOM 782 O O . PHE A 1 105 ? -6.571 0.943 4.841 1.00 81.31 105 PHE A O 1
ATOM 789 N N . ILE A 1 106 ? -5.205 -0.429 5.948 1.00 74.50 106 ILE A N 1
ATOM 790 C CA . ILE A 1 106 ? -4.335 0.647 6.462 1.00 74.50 106 ILE A CA 1
ATOM 791 C C . ILE A 1 106 ? -2.992 0.622 5.739 1.00 74.50 106 ILE A C 1
ATOM 793 O O . ILE A 1 106 ? -2.596 1.613 5.130 1.00 74.50 106 ILE A O 1
ATOM 797 N N . ASN A 1 107 ? -2.352 -0.546 5.721 1.00 69.19 107 ASN A N 1
ATOM 798 C CA . ASN A 1 107 ? -1.164 -0.832 4.930 1.00 69.19 107 ASN A CA 1
ATOM 799 C C . ASN A 1 107 ? -1.496 -1.962 3.956 1.00 69.19 107 ASN A C 1
ATOM 801 O O . ASN A 1 107 ? -2.240 -2.867 4.306 1.00 69.19 107 ASN A O 1
ATOM 805 N N . TYR A 1 108 ? -0.977 -1.918 2.725 1.00 65.19 108 TYR A N 1
ATOM 806 C CA . TYR A 1 108 ? -1.151 -3.044 1.801 1.00 65.19 108 TYR A CA 1
ATOM 807 C C . TYR A 1 108 ? -0.358 -4.252 2.312 1.00 65.19 108 TYR A C 1
ATOM 809 O O . TYR A 1 108 ? 0.840 -4.089 2.565 1.00 65.19 108 TYR A O 1
ATOM 817 N N . PRO A 1 109 ? -0.928 -5.468 2.309 1.00 71.44 109 PRO A N 1
ATOM 818 C CA . PRO A 1 109 ? -2.199 -5.866 1.680 1.00 71.44 109 PRO A CA 1
ATOM 819 C C . PRO A 1 109 ? -3.445 -5.649 2.555 1.00 71.44 109 PRO A C 1
ATOM 821 O O . PRO A 1 109 ? -3.334 -5.449 3.754 1.00 71.44 109 PRO A O 1
ATOM 824 N N . PHE A 1 110 ? -4.635 -5.714 1.940 1.00 79.31 110 PHE A N 1
ATOM 825 C CA . PHE A 1 110 ? -5.906 -5.803 2.675 1.00 79.31 110 PHE A CA 1
ATOM 826 C C . PHE A 1 110 ? -5.864 -6.975 3.660 1.00 79.31 110 PHE A C 1
ATOM 828 O O . PHE A 1 110 ? -5.467 -8.071 3.265 1.00 79.31 110 PHE A O 1
ATOM 835 N N . ILE A 1 111 ? -6.290 -6.738 4.899 1.00 83.25 111 ILE A N 1
ATOM 836 C CA . ILE A 1 111 ? -6.361 -7.754 5.950 1.00 83.25 111 ILE A CA 1
ATOM 837 C C . ILE A 1 111 ? -7.836 -7.997 6.248 1.00 83.25 111 ILE A C 1
ATOM 839 O O . ILE A 1 111 ? -8.517 -7.082 6.708 1.00 83.25 111 ILE A O 1
ATOM 843 N N . SER A 1 112 ? -8.334 -9.199 5.961 1.00 83.44 112 SER A N 1
ATOM 844 C CA . SER A 1 112 ? -9.703 -9.578 6.320 1.00 83.44 112 SER A CA 1
ATOM 845 C C . SER A 1 112 ? -9.797 -9.867 7.815 1.00 83.44 112 SER A C 1
ATOM 847 O O . SER A 1 112 ? -8.824 -10.350 8.387 1.00 83.44 112 SER A O 1
ATOM 849 N N . TYR A 1 113 ? -10.944 -9.594 8.443 1.00 82.62 113 TYR A N 1
ATOM 850 C CA . TYR A 1 113 ? -11.156 -9.966 9.848 1.00 82.62 113 TYR A CA 1
ATOM 851 C C . TYR A 1 113 ? -11.069 -11.481 10.060 1.00 82.62 113 TYR A C 1
ATOM 853 O O . TYR A 1 113 ? -10.432 -11.904 11.017 1.00 82.62 113 TYR A O 1
ATOM 861 N N . ASP A 1 114 ? -11.557 -12.274 9.103 1.00 82.88 114 ASP A N 1
ATOM 862 C CA . ASP A 1 114 ? -11.481 -13.741 9.126 1.00 82.88 114 ASP A CA 1
ATOM 863 C C . ASP A 1 114 ? -10.040 -14.274 9.165 1.00 82.88 114 ASP A C 1
ATOM 865 O O . ASP A 1 114 ? -9.801 -15.389 9.618 1.00 82.88 114 ASP A O 1
ATOM 869 N N . ASP A 1 115 ? -9.070 -13.491 8.683 1.00 83.50 115 ASP A N 1
ATOM 870 C CA . ASP A 1 115 ? -7.652 -13.859 8.681 1.00 83.50 115 ASP A CA 1
ATOM 871 C C . ASP A 1 115 ? -6.935 -13.467 9.983 1.00 83.50 115 ASP A C 1
ATOM 873 O O . ASP A 1 115 ? -5.774 -13.844 10.171 1.00 83.50 115 ASP A O 1
ATOM 877 N N . ILE A 1 116 ? -7.576 -12.696 10.868 1.00 82.81 116 ILE A N 1
ATOM 878 C CA . ILE A 1 116 ? -6.988 -12.224 12.123 1.00 82.81 116 ILE A CA 1
ATOM 879 C C . ILE A 1 116 ? -7.210 -13.276 13.205 1.00 82.81 116 ILE A C 1
ATOM 881 O O . ILE A 1 116 ? -8.335 -13.544 13.607 1.00 82.81 116 ILE A O 1
ATOM 885 N N . TYR A 1 117 ? -6.110 -13.818 13.721 1.00 80.31 117 TYR A N 1
ATOM 886 C CA . TYR A 1 117 ? -6.136 -14.735 14.855 1.00 80.31 117 TYR A CA 1
ATOM 887 C C . TYR A 1 117 ? -6.295 -13.975 16.172 1.00 80.31 117 TYR A C 1
ATOM 889 O O . TYR A 1 117 ? -7.131 -14.304 17.008 1.00 80.31 117 TYR A O 1
ATOM 897 N N . SER A 1 118 ? -5.460 -12.953 16.381 1.00 77.88 118 SER A N 1
ATOM 898 C CA . SER A 1 118 ? -5.494 -12.163 17.607 1.00 77.88 118 SER A CA 1
ATOM 899 C C . SER A 1 118 ? -4.873 -10.783 17.432 1.00 77.88 118 SER A C 1
ATOM 901 O O . SER A 1 118 ? -4.045 -10.529 16.552 1.00 77.88 118 SER A O 1
ATOM 903 N N . ILE A 1 119 ? -5.271 -9.872 18.316 1.00 79.38 119 ILE A N 1
ATOM 904 C CA . ILE A 1 119 ? -4.685 -8.542 18.442 1.00 79.38 119 ILE A CA 1
ATOM 905 C C . ILE A 1 119 ? -4.081 -8.456 19.852 1.00 79.38 119 ILE A C 1
ATOM 907 O O . ILE A 1 119 ? -4.823 -8.252 20.813 1.00 79.38 119 ILE A O 1
ATOM 911 N N . PRO A 1 120 ? -2.749 -8.610 20.005 1.00 69.19 120 PRO A N 1
ATOM 912 C CA . PRO A 1 120 ? -2.055 -8.605 21.300 1.00 69.19 120 PRO A CA 1
ATOM 913 C C . PRO A 1 120 ? -2.378 -7.405 22.188 1.00 69.19 120 PRO A C 1
ATOM 915 O O . PRO A 1 120 ? -2.465 -7.530 23.402 1.00 69.19 120 PRO A O 1
ATOM 918 N N . ALA A 1 121 ? -2.621 -6.247 21.577 1.00 67.56 121 ALA A N 1
ATOM 919 C CA . ALA A 1 121 ? -3.000 -5.027 22.280 1.00 67.56 121 ALA A CA 1
ATOM 920 C C . ALA A 1 121 ? -4.320 -5.123 23.070 1.00 67.56 121 ALA A C 1
ATOM 922 O O . ALA A 1 121 ? -4.518 -4.333 23.987 1.00 67.56 121 ALA A O 1
ATOM 923 N N . PHE A 1 122 ? -5.209 -6.059 22.724 1.00 64.88 122 PHE A N 1
ATOM 924 C CA . PHE A 1 122 ? -6.489 -6.273 23.408 1.00 64.88 122 PHE A CA 1
ATOM 925 C C . PHE A 1 122 ? -6.442 -7.401 24.446 1.00 64.88 122 PHE A C 1
ATOM 927 O O . PHE A 1 122 ? -7.426 -7.620 25.141 1.00 64.88 122 PHE A O 1
ATOM 934 N N . LEU A 1 123 ? -5.314 -8.111 24.563 1.00 59.25 123 LEU A N 1
ATOM 935 C CA . LEU A 1 123 ? -5.154 -9.253 25.471 1.00 59.25 123 LEU A CA 1
ATOM 936 C C . LEU A 1 123 ? -4.718 -8.858 26.893 1.00 59.25 123 LEU A C 1
ATOM 938 O O . LEU A 1 123 ? -4.678 -9.720 27.765 1.00 59.25 123 LEU A O 1
ATOM 942 N N . TRP A 1 124 ? -4.389 -7.588 27.146 1.00 55.09 124 TRP A N 1
ATOM 943 C CA . TRP A 1 124 ? -3.937 -7.118 28.460 1.00 55.09 124 TRP A CA 1
ATOM 944 C C . TRP A 1 124 ? -4.996 -6.225 29.118 1.00 55.09 124 TRP A C 1
ATOM 946 O O . TRP A 1 124 ? -5.440 -5.249 28.517 1.00 55.09 124 TRP A O 1
ATOM 956 N N . GLU A 1 125 ? -5.394 -6.557 30.350 1.00 47.91 125 GLU A N 1
ATOM 957 C CA . GLU A 1 125 ? -6.473 -5.898 31.112 1.00 47.91 125 GLU A CA 1
ATOM 958 C C . GLU A 1 125 ? -6.216 -4.400 31.401 1.00 47.91 125 GLU A C 1
ATOM 960 O O . GLU A 1 125 ? -7.171 -3.647 31.562 1.00 47.91 125 GLU A O 1
ATOM 965 N N . ASP A 1 126 ? -4.967 -3.924 31.296 1.00 51.88 126 ASP A N 1
ATOM 966 C CA . ASP A 1 126 ? -4.581 -2.500 31.400 1.00 51.88 126 ASP A CA 1
ATOM 967 C C . ASP A 1 126 ? -4.575 -1.746 30.043 1.00 51.88 126 ASP A C 1
ATOM 969 O O . ASP A 1 126 ? -3.888 -0.733 29.856 1.00 51.88 126 ASP A O 1
ATOM 973 N N . SER A 1 127 ? -5.313 -2.249 29.042 1.00 56.69 127 SER A N 1
ATOM 974 C CA . SER A 1 127 ? -5.181 -1.825 27.635 1.00 56.69 127 SER A CA 1
ATOM 975 C C . SER A 1 127 ? -5.368 -0.322 27.389 1.00 56.69 127 SER A C 1
ATOM 977 O O . SER A 1 127 ? -4.697 0.231 26.521 1.00 56.69 127 SER A O 1
ATOM 979 N N . ALA A 1 128 ? -6.210 0.380 28.153 1.00 54.03 128 ALA A N 1
ATOM 980 C CA . ALA A 1 128 ? -6.510 1.790 27.893 1.00 54.03 128 ALA A CA 1
ATOM 981 C C . ALA A 1 128 ? -5.320 2.733 28.157 1.00 54.03 128 ALA A C 1
ATOM 983 O O . ALA A 1 128 ? -5.148 3.716 27.437 1.00 54.03 128 ALA A O 1
ATOM 984 N N . GLU A 1 129 ? -4.477 2.440 29.152 1.00 54.22 129 GLU A N 1
ATOM 985 C CA . GLU A 1 129 ? -3.265 3.225 29.429 1.00 54.22 129 GLU A CA 1
ATOM 986 C C . GLU A 1 129 ? -2.088 2.766 28.569 1.00 54.22 129 GLU A C 1
ATOM 988 O O . GLU A 1 129 ? -1.333 3.597 28.066 1.00 54.22 129 GLU A O 1
ATOM 993 N N . ALA A 1 130 ? -1.989 1.462 28.291 1.00 57.06 130 ALA A N 1
ATOM 994 C CA . ALA A 1 130 ? -0.960 0.896 27.420 1.00 57.06 130 ALA A CA 1
ATOM 995 C C . ALA A 1 130 ? -1.112 1.295 25.937 1.00 57.06 130 ALA A C 1
ATOM 997 O O . ALA A 1 130 ? -0.184 1.078 25.147 1.00 57.06 130 ALA A O 1
ATOM 998 N N . LEU A 1 131 ? -2.273 1.831 25.544 1.00 61.53 131 LEU A N 1
ATOM 999 C CA . LEU A 1 131 ? -2.591 2.299 24.192 1.00 61.53 131 LEU A CA 1
ATOM 1000 C C . LEU A 1 131 ? -2.442 3.819 24.019 1.00 61.53 131 LEU A C 1
ATOM 1002 O O . LEU A 1 131 ? -2.376 4.280 22.878 1.00 61.53 131 LEU A O 1
ATOM 1006 N N . LYS A 1 132 ? -2.314 4.588 25.111 1.00 60.84 132 LYS A N 1
ATOM 1007 C CA . LYS A 1 132 ? -2.022 6.028 25.040 1.00 60.84 132 LYS A CA 1
ATOM 1008 C C . LYS A 1 132 ? -0.643 6.262 24.418 1.00 60.84 132 LYS A C 1
ATOM 1010 O O . LYS A 1 132 ? 0.328 5.576 24.729 1.00 60.84 132 LYS A O 1
ATOM 1015 N N . GLY A 1 133 ? -0.566 7.216 23.500 1.00 63.94 133 GLY A N 1
ATOM 1016 C CA . GLY A 1 133 ? 0.638 7.588 22.758 1.00 63.94 133 GLY A CA 1
ATOM 1017 C C . GLY A 1 133 ? 1.072 6.602 21.669 1.00 63.94 133 GLY A C 1
ATOM 1018 O O . GLY A 1 133 ? 2.089 6.838 21.013 1.00 63.94 133 GLY A O 1
ATOM 1019 N N . LYS A 1 134 ? 0.347 5.496 21.442 1.00 72.25 134 LYS A N 1
ATOM 1020 C CA . LYS A 1 134 ? 0.712 4.529 20.399 1.00 72.25 134 LYS A CA 1
ATOM 1021 C C . LYS A 1 134 ? 0.140 4.922 19.043 1.00 72.25 134 LYS A C 1
ATOM 1023 O O . LYS A 1 134 ? -1.022 5.275 18.889 1.00 72.25 134 LYS A O 1
ATOM 1028 N N . THR A 1 135 ? 0.982 4.782 18.028 1.00 74.88 135 THR A N 1
ATOM 1029 C CA . THR A 1 135 ? 0.638 4.956 16.611 1.00 74.88 135 THR A CA 1
ATOM 1030 C C . THR A 1 135 ? 0.813 3.660 15.828 1.00 74.88 135 THR A C 1
ATOM 1032 O O . THR A 1 135 ? 0.820 3.665 14.600 1.00 74.88 135 THR A O 1
ATOM 1035 N N . SER A 1 136 ? 0.971 2.522 16.509 1.00 79.31 136 SER A N 1
ATOM 1036 C CA . SER A 1 136 ? 1.088 1.226 15.849 1.00 79.31 136 SER A CA 1
ATOM 1037 C C . SER A 1 136 ? 0.330 0.125 16.581 1.00 79.31 136 SER A C 1
ATOM 1039 O O . SER A 1 136 ? 0.249 0.119 17.809 1.00 79.31 136 SER A O 1
ATOM 1041 N N . LEU A 1 137 ? -0.225 -0.806 15.805 1.00 81.12 137 LEU A N 1
ATOM 1042 C CA . LEU A 1 137 ? -0.942 -1.983 16.288 1.00 81.12 137 LEU A CA 1
ATOM 1043 C C . LEU A 1 137 ? -0.322 -3.232 15.685 1.00 81.12 137 LEU A C 1
ATOM 1045 O O . LEU A 1 137 ? -0.215 -3.327 14.465 1.00 81.12 137 LEU A O 1
ATOM 1049 N N . GLN A 1 138 ? 0.032 -4.206 16.512 1.00 81.81 138 GLN A N 1
ATOM 1050 C CA . GLN A 1 138 ? 0.380 -5.531 16.011 1.00 81.81 138 GLN A CA 1
ATOM 1051 C C . GLN A 1 138 ? -0.877 -6.388 15.877 1.00 81.81 138 GLN A C 1
ATOM 1053 O O . GLN A 1 138 ? -1.745 -6.369 16.747 1.00 81.81 138 GLN A O 1
ATOM 1058 N N . ILE A 1 139 ? -0.950 -7.134 14.782 1.00 83.81 139 ILE A N 1
ATOM 1059 C CA . ILE A 1 139 ? -2.003 -8.092 14.468 1.00 83.81 139 ILE A CA 1
ATOM 1060 C C . ILE A 1 139 ? -1.330 -9.421 14.144 1.00 83.81 139 ILE A C 1
ATOM 1062 O O . ILE A 1 139 ? -0.403 -9.462 13.333 1.00 83.81 139 ILE A O 1
ATOM 1066 N N . VAL A 1 140 ? -1.804 -10.497 14.762 1.00 83.19 140 VAL A N 1
ATOM 1067 C CA . VAL A 1 140 ? -1.388 -11.865 14.455 1.00 83.19 140 VAL A CA 1
ATOM 1068 C C . VAL A 1 140 ? -2.423 -12.464 13.515 1.00 83.19 140 VAL A C 1
ATOM 1070 O O . VAL A 1 140 ? -3.615 -12.471 13.817 1.00 83.19 140 VAL A O 1
ATOM 1073 N N . LEU A 1 141 ? -1.977 -12.945 12.359 1.00 85.31 141 LEU A N 1
ATOM 1074 C CA . LEU A 1 141 ? -2.835 -13.629 11.396 1.00 85.31 141 LEU A CA 1
ATOM 1075 C C . LEU A 1 141 ? -2.920 -15.133 11.683 1.00 85.31 141 LEU A C 1
ATOM 1077 O O . LEU A 1 141 ? -1.997 -15.717 12.249 1.00 85.31 141 LEU A O 1
ATOM 1081 N N . ASN A 1 142 ? -3.963 -15.788 11.171 1.00 83.69 142 ASN A N 1
ATOM 1082 C CA . ASN A 1 142 ? -4.160 -17.244 11.252 1.00 83.69 142 ASN A CA 1
ATOM 1083 C C . ASN A 1 142 ? -3.003 -18.059 10.654 1.00 83.69 142 ASN A C 1
ATOM 1085 O O . ASN A 1 142 ? -2.762 -19.196 11.044 1.00 83.69 142 ASN A O 1
ATOM 1089 N N . ASN A 1 143 ? -2.249 -17.475 9.720 1.00 82.75 143 ASN A N 1
ATOM 1090 C CA . ASN A 1 143 ? -1.059 -18.095 9.131 1.00 82.75 143 ASN A CA 1
ATOM 1091 C C . ASN A 1 143 ? 0.220 -17.923 9.981 1.00 82.75 143 ASN A C 1
AT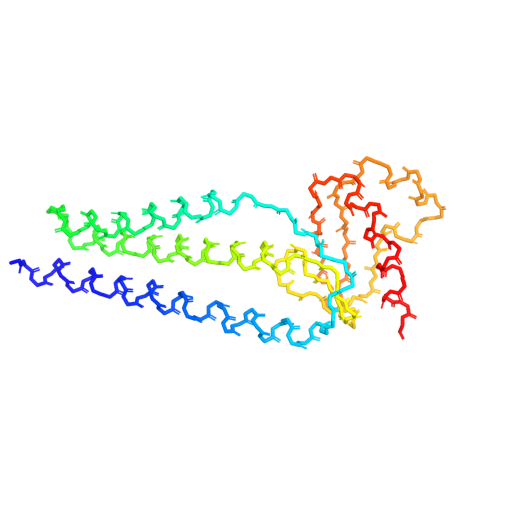OM 1093 O O . ASN A 1 143 ? 1.311 -18.223 9.496 1.00 82.75 143 ASN A O 1
ATOM 1097 N N . GLY A 1 144 ? 0.109 -17.391 11.203 1.00 79.06 144 GLY A N 1
ATOM 1098 C CA . GLY A 1 144 ? 1.224 -17.152 12.120 1.00 79.06 144 GLY A CA 1
ATOM 1099 C C . GLY A 1 144 ? 2.075 -15.921 11.795 1.00 79.06 144 GLY A C 1
ATOM 1100 O O . GLY A 1 144 ? 3.101 -15.703 12.438 1.00 79.06 144 GLY A O 1
ATOM 1101 N N . LYS A 1 145 ? 1.699 -15.105 10.799 1.00 83.75 145 LYS A N 1
ATOM 1102 C CA . LYS A 1 145 ? 2.416 -13.862 10.483 1.00 83.75 145 LYS A CA 1
ATOM 1103 C C . LYS A 1 145 ? 1.960 -12.723 11.383 1.00 83.75 145 LYS A C 1
ATOM 1105 O O . LYS A 1 145 ? 0.765 -12.468 11.517 1.00 83.75 145 LYS A O 1
ATOM 1110 N N . ASN A 1 146 ? 2.934 -11.966 11.874 1.00 83.81 146 ASN A N 1
ATOM 1111 C CA . ASN A 1 146 ? 2.699 -10.742 12.628 1.00 83.81 146 ASN A CA 1
ATOM 1112 C C . ASN A 1 146 ? 2.787 -9.542 11.685 1.00 83.81 146 ASN A C 1
ATOM 1114 O O . ASN A 1 146 ? 3.809 -9.330 11.029 1.00 83.81 146 ASN A O 1
ATOM 1118 N N . ILE A 1 147 ? 1.716 -8.759 11.610 1.00 82.56 147 ILE A N 1
ATOM 1119 C CA . ILE A 1 147 ? 1.655 -7.528 10.828 1.00 82.56 147 ILE A CA 1
ATOM 1120 C C . ILE A 1 147 ? 1.537 -6.347 11.780 1.00 82.56 147 ILE A C 1
ATOM 1122 O O . ILE A 1 147 ? 0.656 -6.312 12.633 1.00 82.56 147 ILE A O 1
ATOM 1126 N N . THR A 1 148 ? 2.392 -5.347 11.587 1.00 82.31 148 THR A N 1
ATOM 1127 C CA . THR A 1 148 ? 2.281 -4.066 12.285 1.00 82.31 148 THR A CA 1
ATOM 1128 C C . THR A 1 148 ? 1.538 -3.066 11.404 1.00 82.31 148 THR A C 1
ATOM 1130 O O . THR A 1 148 ? 1.990 -2.700 10.316 1.00 82.31 148 THR A O 1
ATOM 1133 N N . LEU A 1 149 ? 0.384 -2.614 11.874 1.00 80.06 149 LEU A N 1
ATOM 1134 C CA . LEU A 1 149 ? -0.325 -1.470 11.327 1.00 80.06 149 LEU A CA 1
ATOM 1135 C C . LEU A 1 149 ? 0.264 -0.193 11.907 1.00 80.06 149 LEU A C 1
ATOM 1137 O O . LEU A 1 149 ? 0.478 -0.108 13.111 1.00 80.06 149 LEU A O 1
ATOM 1141 N N . PHE A 1 150 ? 0.489 0.796 11.051 1.00 79.50 150 PHE A N 1
ATOM 1142 C CA . PHE A 1 150 ? 0.956 2.118 11.448 1.00 79.50 150 PHE A CA 1
ATOM 1143 C C . PHE A 1 150 ? -0.140 3.142 11.163 1.00 79.50 150 PHE A C 1
ATOM 1145 O O . PHE A 1 150 ? -0.729 3.152 10.080 1.00 79.50 150 PHE A O 1
ATOM 1152 N N . PHE A 1 151 ? -0.391 3.996 12.142 1.00 79.06 151 PHE A N 1
ATOM 1153 C CA . PHE A 1 151 ? -1.354 5.086 12.127 1.00 79.06 151 PHE A CA 1
ATOM 1154 C C . PHE A 1 151 ? -0.583 6.404 12.098 1.00 79.06 151 PHE A C 1
ATOM 1156 O O . PHE A 1 151 ? 0.530 6.487 12.614 1.00 79.06 151 PHE A O 1
ATOM 1163 N N . GLU A 1 152 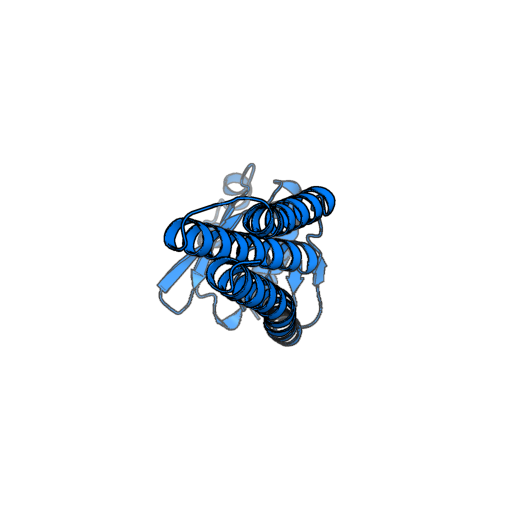? -1.138 7.435 11.467 1.00 73.38 152 GLU A N 1
ATOM 1164 C CA . GLU A 1 152 ? -0.450 8.726 11.363 1.00 73.38 152 GLU A CA 1
ATOM 1165 C C . GLU A 1 152 ? -0.560 9.534 12.659 1.00 73.38 152 GLU A C 1
ATOM 1167 O O . GLU A 1 152 ? 0.320 10.343 12.946 1.00 73.38 152 GLU A O 1
ATOM 1172 N N . SER A 1 153 ? -1.611 9.311 13.455 1.00 76.44 153 SER A N 1
ATOM 1173 C CA . SER A 1 153 ? -1.799 9.974 14.745 1.00 76.44 153 SER A CA 1
ATOM 1174 C C . SER A 1 153 ? -2.449 9.075 15.795 1.00 76.44 153 SER A C 1
ATOM 1176 O O . SER A 1 153 ? -3.136 8.100 15.484 1.00 76.44 153 SER A O 1
ATOM 1178 N N . GLU A 1 154 ? -2.268 9.450 17.060 1.00 76.62 154 GLU A N 1
ATOM 1179 C CA . GLU A 1 154 ? -2.937 8.824 18.205 1.00 76.62 154 GLU A CA 1
ATOM 1180 C C . GLU A 1 154 ? -4.468 8.989 18.144 1.00 76.62 154 GLU A C 1
ATOM 1182 O O . GLU A 1 154 ? -5.219 8.092 18.527 1.00 76.62 154 GLU A O 1
ATOM 1187 N N . GLU A 1 155 ? -4.958 10.102 17.588 1.00 75.75 155 GLU A N 1
ATOM 1188 C CA . GLU A 1 155 ? -6.393 10.310 17.355 1.00 75.75 155 GLU A CA 1
ATOM 1189 C C . GLU A 1 155 ? -6.960 9.323 16.327 1.00 75.75 155 GLU A C 1
ATOM 1191 O O . GLU A 1 155 ? -8.077 8.827 16.479 1.00 75.75 155 GLU A O 1
ATOM 1196 N N . GLU A 1 156 ? -6.205 9.056 15.257 1.00 75.00 156 GLU A N 1
ATOM 1197 C CA . GLU A 1 156 ? -6.570 8.085 14.225 1.00 75.00 156 GLU A CA 1
ATOM 1198 C C . GLU A 1 156 ? -6.611 6.675 14.828 1.00 75.00 156 GLU A C 1
ATOM 1200 O O . GLU A 1 156 ? -7.582 5.944 14.635 1.00 75.00 156 GLU A O 1
ATOM 1205 N N . PHE A 1 157 ? -5.598 6.335 15.627 1.00 78.56 157 PHE A N 1
ATOM 1206 C CA . PHE A 1 157 ? -5.510 5.076 16.358 1.00 78.56 157 PHE A CA 1
ATOM 1207 C C . PHE A 1 157 ? -6.707 4.860 17.293 1.00 78.56 157 PHE A C 1
ATOM 1209 O O . PHE A 1 157 ? -7.410 3.853 17.187 1.00 78.56 157 PHE A O 1
ATOM 1216 N N . SER A 1 158 ? -7.007 5.854 18.132 1.00 75.31 158 SER A N 1
ATOM 1217 C CA . SER A 1 158 ? -8.108 5.814 19.101 1.00 75.31 158 SER A CA 1
ATOM 1218 C C . SER A 1 158 ? -9.476 5.647 18.435 1.00 75.31 158 SER A C 1
ATOM 1220 O O . SER A 1 158 ? -10.351 4.967 18.966 1.00 75.31 158 SER A O 1
ATOM 1222 N N . LYS A 1 159 ? -9.663 6.218 17.237 1.00 80.00 159 LYS A N 1
ATOM 1223 C CA . LYS A 1 159 ? -10.898 6.061 16.454 1.00 80.00 159 LYS A CA 1
ATOM 1224 C C . LYS A 1 159 ? -11.056 4.671 15.851 1.00 80.00 159 LYS A C 1
ATOM 1226 O O . LYS A 1 159 ? -12.187 4.250 15.644 1.00 80.00 159 LYS A O 1
ATOM 1231 N N . VAL A 1 160 ? -9.962 3.979 15.534 1.00 79.06 160 VAL A N 1
ATOM 1232 C CA . VAL A 1 160 ? -9.991 2.686 14.832 1.00 79.06 160 VAL A CA 1
ATOM 1233 C C . VAL A 1 160 ? -10.172 1.511 15.795 1.00 79.06 160 VAL A C 1
ATOM 1235 O O . VAL A 1 160 ? -10.889 0.570 15.463 1.00 79.06 160 VAL A O 1
ATOM 1238 N N . ILE A 1 161 ? -9.591 1.582 16.996 1.00 77.94 161 ILE A N 1
ATOM 1239 C CA . ILE A 1 161 ? -9.679 0.547 18.043 1.00 77.94 161 ILE A CA 1
ATOM 1240 C C . ILE A 1 161 ? -11.094 -0.029 18.258 1.00 77.94 161 ILE A C 1
ATOM 1242 O O . ILE A 1 161 ? -11.230 -1.250 18.171 1.00 77.94 161 ILE A O 1
ATOM 1246 N N . PRO A 1 162 ? -12.153 0.775 18.486 1.00 75.38 162 PRO A N 1
ATOM 1247 C CA . PRO A 1 162 ? -13.485 0.229 18.764 1.00 75.38 162 PRO A CA 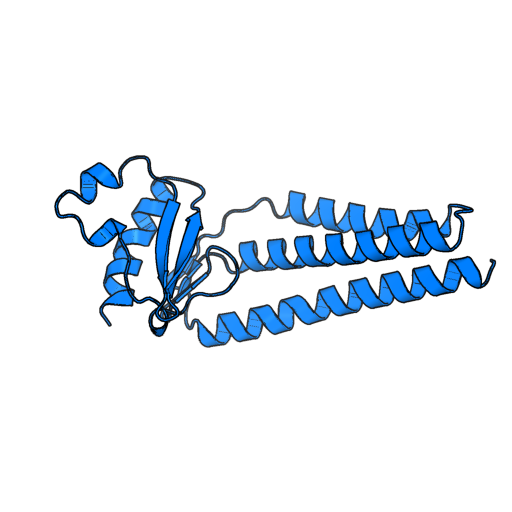1
ATOM 1248 C C . PRO A 1 162 ? -14.091 -0.531 17.573 1.00 75.38 162 PRO A C 1
ATOM 1250 O O . PRO A 1 162 ? -14.865 -1.470 17.755 1.00 75.38 162 PRO A O 1
ATOM 1253 N N . TYR A 1 163 ? -13.725 -0.174 16.339 1.00 76.06 163 TYR A N 1
ATOM 1254 C CA . TYR A 1 163 ? -14.171 -0.911 15.153 1.00 76.06 163 TYR A CA 1
ATOM 1255 C C . TYR A 1 163 ? -13.425 -2.234 14.991 1.00 76.06 163 TYR A C 1
ATOM 1257 O O . TYR A 1 163 ? -13.998 -3.204 14.506 1.00 76.06 163 TYR A O 1
ATOM 1265 N N . LEU A 1 164 ? -12.160 -2.289 15.414 1.00 75.06 164 LEU A N 1
ATOM 1266 C CA . LEU A 1 164 ? -11.363 -3.512 15.379 1.00 75.06 164 LEU A CA 1
ATOM 1267 C C . LEU A 1 164 ? -11.850 -4.540 16.397 1.00 75.06 164 LEU A C 1
ATOM 1269 O O . LEU A 1 164 ? -11.981 -5.706 16.041 1.00 75.06 164 LEU A O 1
ATOM 1273 N N . SER A 1 165 ? -12.150 -4.118 17.629 1.00 70.50 165 SER A N 1
ATOM 1274 C CA . SER A 1 165 ? -12.693 -5.026 18.645 1.00 70.50 165 SER A CA 1
ATOM 1275 C C . SER A 1 165 ? -14.050 -5.591 18.219 1.00 70.50 165 SER A C 1
ATOM 1277 O O . SER A 1 165 ? -14.289 -6.786 18.340 1.00 70.50 165 SER A O 1
ATOM 1279 N N . THR A 1 166 ? -14.916 -4.759 17.636 1.00 69.00 166 THR A N 1
ATOM 1280 C CA . THR A 1 166 ? -16.240 -5.194 17.163 1.00 69.00 166 THR A CA 1
ATOM 1281 C C . THR A 1 166 ? -16.157 -6.090 15.920 1.00 69.00 166 THR A C 1
ATOM 1283 O O . THR A 1 166 ? -16.969 -6.996 15.762 1.00 69.00 166 THR A O 1
ATOM 1286 N N . GLY A 1 167 ? -15.197 -5.838 15.023 1.00 63.22 167 GLY A N 1
ATOM 1287 C CA . GLY A 1 167 ? -15.043 -6.576 13.765 1.00 63.22 167 GLY A CA 1
ATOM 1288 C C . GLY A 1 167 ? -14.407 -7.960 13.911 1.00 63.22 167 GLY A C 1
ATOM 1289 O O . GLY A 1 167 ? -14.766 -8.855 13.160 1.00 63.22 167 GLY A O 1
ATOM 1290 N N . VAL A 1 168 ? -13.500 -8.149 14.877 1.00 59.12 168 VAL A N 1
ATOM 1291 C CA . VAL A 1 168 ? -12.812 -9.437 15.122 1.00 59.12 168 VAL A CA 1
ATOM 1292 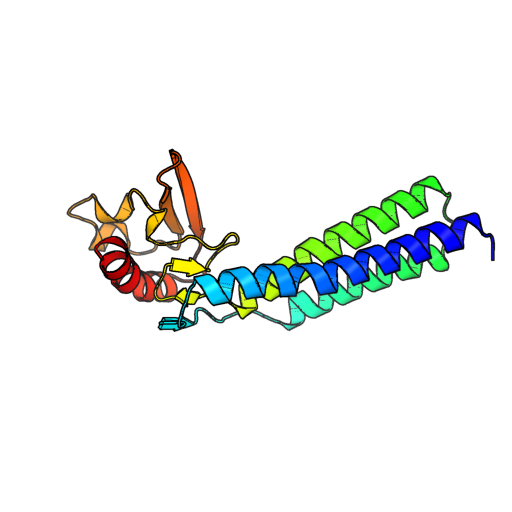C C . VAL A 1 168 ? -13.676 -10.430 15.915 1.00 59.12 168 VAL A C 1
ATOM 1294 O O . VAL A 1 168 ? -13.437 -11.629 15.858 1.00 59.12 168 VAL A O 1
ATOM 1297 N N . HIS A 1 169 ? -14.688 -9.951 16.646 1.00 56.97 169 HIS A N 1
ATOM 1298 C CA . HIS A 1 169 ? -15.607 -10.789 17.433 1.00 56.97 169 HIS A CA 1
ATOM 1299 C C . HIS A 1 169 ? -16.945 -11.090 16.733 1.00 56.97 169 HIS A C 1
ATOM 1301 O O . HIS A 1 169 ? -17.870 -11.577 17.385 1.00 56.97 169 HIS A O 1
ATOM 1307 N N . ARG A 1 170 ? -17.073 -10.769 15.441 1.00 50.00 170 ARG A N 1
ATOM 1308 C CA . ARG A 1 170 ? -18.209 -11.195 14.611 1.00 50.00 170 ARG A CA 1
ATOM 1309 C C . ARG A 1 170 ? -17.980 -12.585 14.046 1.00 50.00 170 ARG A C 1
ATOM 1311 O O . ARG A 1 170 ? -18.994 -13.306 13.937 1.00 50.00 170 ARG A O 1
#

Secondary structure (DSSP, 8-state):
--HHHHHHHHHHHHHHHHHHHHHHHHHHHHHHHH-SEEEE-----HHHHHHHHHHHHHHHHHHHHS---HHHHHHHHHHHHHHHHHHHHHHHHHHH-EEETTEEESSSSPEEGGGEEE-GGGSSTTHHHHTTT--EEEEEETTS-EEEEE-S-HHHHHHHHHHHHHHHT-

Organism: NCBI:txid138851

Sequence (170 aa):
MNAYVVLPAVLGFAGCFSVMVSVPLRSKKYVVKAGKCVLPLRRGNALAAKLSFLTCVLLVSLSLLGRLSFLINCIVCATGILGCEITARSLFIKKFKGVYENGIFINYPFISYDDIYSIPAFLWEDSAEALKGKTSLQIVLNNGKNITLFFESEEEFSKVIPYLSTGVHR

Radius of gyration: 20.56 Å; chains: 1; bounding box: 44×34×65 Å

Foldseek 3Di:
DPPLLVVLLVVLVVLLVCLLVVLVVVLVVLVVVQADFPWQLADDDVVVLVVLLVVLVVQSVVSNVDPDDSVVNNVSSVVSSVSSNVSSNVNSLNVRQGHGLQFGRQDPDTDGLQQFPDWVLVVDPVNVVVLPPDQWTWTQTPVRDIDIGGHPDSVRVVVCVVVSVVRNVD